Protein AF-A0A7H1Q8X9-F1 (afdb_monomer_lite)

Secondary structure (DSSP, 8-state):
--------HHHHHHHHHHHHS-PPPPPHHHHHHHHHHHHHTT-HHHHHHHHHHHHHHH---S----

Structure (mmCIF, N/CA/C/O backbone):
data_AF-A0A7H1Q8X9-F1
#
_entry.id   AF-A0A7H1Q8X9-F1
#
loop_
_atom_site.group_PDB
_atom_site.id
_atom_site.type_symbol
_atom_site.label_atom_id
_atom_site.label_alt_id
_atom_site.label_comp_id
_atom_site.label_asym_id
_atom_site.label_entity_id
_atom_site.label_seq_id
_atom_site.pdbx_PDB_ins_code
_atom_site.Cartn_x
_atom_site.Cartn_y
_atom_site.Cartn_z
_atom_site.occupancy
_atom_site.B_iso_or_equiv
_atom_site.auth_seq_id
_atom_site.auth_comp_id
_atom_site.auth_asym_id
_atom_site.auth_atom_id
_atom_site.pdbx_PDB_model_num
ATOM 1 N N . MET A 1 1 ? 21.724 36.342 1.317 1.00 47.56 1 MET A N 1
ATOM 2 C CA . MET A 1 1 ? 20.343 36.125 1.813 1.00 47.56 1 MET A CA 1
ATOM 3 C C . MET A 1 1 ? 20.044 34.635 1.757 1.00 47.56 1 MET A C 1
ATOM 5 O O . MET A 1 1 ? 20.096 34.059 0.678 1.00 47.56 1 MET A O 1
ATOM 9 N N . ASN A 1 2 ? 19.835 34.004 2.911 1.00 49.84 2 ASN A N 1
ATOM 10 C CA . ASN A 1 2 ? 19.689 32.554 3.037 1.00 49.84 2 ASN A CA 1
ATOM 11 C C . ASN A 1 2 ? 18.248 32.143 2.662 1.00 49.84 2 ASN A C 1
ATOM 13 O O . ASN A 1 2 ? 17.311 32.536 3.351 1.00 49.84 2 ASN A O 1
ATOM 17 N N . ARG A 1 3 ? 18.057 31.412 1.552 1.00 59.31 3 ARG A N 1
ATOM 18 C CA . ARG A 1 3 ? 16.742 30.999 1.002 1.00 59.31 3 ARG A CA 1
ATOM 19 C C . ARG A 1 3 ? 16.301 29.615 1.506 1.00 59.31 3 ARG A C 1
ATOM 21 O O . ARG A 1 3 ? 15.805 28.799 0.734 1.00 59.31 3 ARG A O 1
ATOM 28 N N . GLY A 1 4 ? 16.538 29.309 2.779 1.00 64.81 4 GLY A N 1
ATOM 29 C CA . GLY A 1 4 ? 16.063 28.049 3.356 1.00 64.81 4 GLY A CA 1
ATOM 30 C C . GLY A 1 4 ? 14.527 28.003 3.382 1.00 64.81 4 GLY A C 1
ATOM 31 O O . GLY A 1 4 ? 13.906 29.056 3.557 1.00 64.81 4 GLY A O 1
ATOM 32 N N . PRO A 1 5 ? 13.890 26.826 3.218 1.00 68.06 5 PRO A N 1
ATOM 33 C CA . PRO A 1 5 ? 12.443 26.712 3.352 1.00 68.06 5 PRO A CA 1
ATOM 34 C C . PRO A 1 5 ? 12.017 27.209 4.738 1.00 68.06 5 PRO A C 1
ATOM 36 O O . PRO A 1 5 ? 12.559 26.787 5.764 1.00 68.06 5 PRO A O 1
ATOM 39 N N . VAL A 1 6 ? 11.058 28.136 4.768 1.00 67.38 6 VAL A N 1
ATOM 40 C CA . VAL A 1 6 ? 10.480 28.644 6.016 1.00 67.38 6 VAL A CA 1
ATOM 41 C C . VAL A 1 6 ? 9.769 27.476 6.686 1.00 67.38 6 VAL A C 1
ATOM 43 O O . VAL A 1 6 ? 8.733 27.031 6.196 1.00 67.38 6 VAL A O 1
ATOM 46 N N . ARG A 1 7 ? 10.317 26.965 7.795 1.00 59.09 7 ARG A N 1
ATOM 47 C CA . ARG A 1 7 ? 9.665 25.911 8.581 1.00 59.09 7 ARG A CA 1
ATOM 48 C C . ARG A 1 7 ? 8.305 26.421 9.047 1.00 59.09 7 ARG A C 1
ATOM 50 O O . ARG A 1 7 ? 8.225 27.239 9.959 1.00 59.09 7 ARG A O 1
ATOM 57 N N . ARG A 1 8 ? 7.237 25.931 8.422 1.00 66.88 8 ARG A N 1
ATOM 58 C CA . ARG A 1 8 ? 5.861 26.183 8.844 1.00 66.88 8 ARG A CA 1
ATOM 59 C C . ARG A 1 8 ? 5.497 25.049 9.802 1.00 66.88 8 ARG A C 1
ATOM 61 O O . ARG A 1 8 ? 5.260 23.936 9.338 1.00 66.88 8 ARG A O 1
ATOM 68 N N . PRO A 1 9 ? 5.466 25.267 11.129 1.00 64.81 9 PRO A N 1
ATOM 69 C CA . PRO A 1 9 ? 5.116 24.208 12.084 1.00 64.81 9 PRO A CA 1
ATOM 70 C C . PRO A 1 9 ? 3.750 23.558 11.779 1.00 64.81 9 PRO A C 1
ATOM 72 O O . PRO A 1 9 ? 3.516 22.400 12.119 1.00 64.81 9 PRO A O 1
ATOM 75 N N . THR A 1 10 ? 2.878 24.269 11.062 1.00 71.62 10 THR A N 1
ATOM 76 C CA . THR A 1 10 ? 1.581 23.796 10.571 1.00 71.62 10 THR A CA 1
ATOM 77 C C . THR A 1 10 ? 1.661 22.809 9.405 1.00 71.62 10 THR A C 1
ATOM 79 O O . THR A 1 10 ? 0.736 22.025 9.234 1.00 71.62 10 THR A O 1
ATOM 82 N N . GLU A 1 11 ? 2.743 22.787 8.628 1.00 73.56 11 GLU A N 1
ATOM 83 C CA . GLU A 1 11 ? 2.887 21.902 7.466 1.00 73.56 11 GLU A CA 1
ATOM 84 C C . GLU A 1 11 ? 3.044 20.444 7.898 1.00 73.56 11 GLU A C 1
ATOM 86 O O . GLU A 1 11 ? 2.314 19.572 7.437 1.00 73.56 11 GLU A O 1
ATOM 91 N N . VAL A 1 12 ? 3.911 20.179 8.879 1.00 79.19 12 VAL A N 1
ATOM 92 C CA . VAL A 1 12 ? 4.067 18.834 9.455 1.00 79.19 12 VAL A CA 1
ATOM 93 C C . VAL A 1 12 ? 2.763 18.371 10.110 1.00 79.19 12 VAL A C 1
ATOM 95 O O . VAL A 1 12 ? 2.381 17.208 9.977 1.00 79.19 12 VAL A O 1
ATOM 98 N N . ALA A 1 13 ? 2.050 19.272 10.791 1.00 76.94 13 ALA A N 1
ATOM 99 C CA . ALA A 1 13 ? 0.755 18.966 11.393 1.00 76.94 13 ALA A CA 1
ATOM 100 C C . ALA A 1 13 ? -0.320 18.657 10.334 1.00 76.94 13 ALA A C 1
ATOM 102 O O . ALA A 1 13 ? -1.060 17.684 10.489 1.00 76.94 13 ALA A O 1
ATOM 103 N N . ALA A 1 14 ? -0.364 19.421 9.239 1.00 74.06 14 ALA A N 1
ATOM 104 C CA . ALA A 1 14 ? -1.267 19.198 8.114 1.00 74.06 14 ALA A CA 1
ATOM 105 C C . ALA A 1 14 ? -0.963 17.872 7.402 1.00 74.06 14 ALA A C 1
ATOM 107 O O . ALA A 1 14 ? -1.872 17.071 7.197 1.00 74.06 14 ALA A O 1
ATOM 108 N N . LEU A 1 15 ? 0.312 17.577 7.123 1.00 75.69 15 LEU A N 1
ATOM 109 C CA . LEU A 1 15 ? 0.742 16.299 6.548 1.00 75.69 15 LEU A CA 1
ATOM 110 C C . LEU A 1 15 ? 0.365 15.120 7.455 1.00 75.69 15 LEU A C 1
ATOM 112 O O . LEU A 1 15 ? -0.153 14.115 6.974 1.00 75.69 15 LEU A O 1
ATOM 116 N N . ARG A 1 16 ? 0.537 15.253 8.777 1.00 76.25 16 ARG A N 1
ATOM 117 C CA . ARG A 1 16 ? 0.107 14.237 9.755 1.00 76.25 16 ARG A CA 1
ATOM 118 C C . ARG A 1 16 ? -1.411 14.079 9.817 1.00 76.25 16 ARG A C 1
ATOM 120 O O . ARG A 1 16 ? -1.890 12.968 10.021 1.00 76.25 16 ARG A O 1
ATOM 127 N N . ALA A 1 17 ? -2.179 15.159 9.702 1.00 73.06 17 ALA A N 1
ATOM 128 C CA . ALA A 1 17 ? -3.640 15.097 9.672 1.00 73.06 17 ALA A CA 1
ATOM 129 C C . ALA A 1 17 ? -4.144 14.415 8.390 1.00 73.06 17 ALA A C 1
ATOM 131 O O . ALA A 1 17 ? -4.980 13.518 8.461 1.00 73.06 17 ALA A O 1
ATOM 132 N N . VAL A 1 18 ? -3.567 14.766 7.238 1.00 68.88 18 VAL A N 1
ATOM 133 C CA . VAL A 1 18 ? -3.865 14.140 5.942 1.00 68.88 18 VAL A CA 1
ATOM 134 C C . VAL A 1 18 ? -3.474 12.662 5.938 1.00 68.88 18 VAL A C 1
ATOM 136 O O . VAL A 1 18 ? -4.268 11.832 5.508 1.00 68.88 18 VAL A O 1
ATOM 139 N N . ALA A 1 19 ? -2.307 12.302 6.480 1.00 68.94 19 ALA A N 1
ATOM 140 C CA . ALA A 1 19 ? -1.877 10.907 6.594 1.00 68.94 19 ALA A CA 1
ATOM 141 C C . ALA A 1 19 ? -2.814 10.061 7.480 1.00 68.94 19 ALA A C 1
ATOM 143 O O . ALA A 1 19 ? -3.019 8.875 7.214 1.00 68.94 19 ALA A O 1
ATOM 144 N N . ARG A 1 20 ? -3.415 10.673 8.511 1.00 66.69 20 ARG A N 1
ATOM 145 C CA . ARG A 1 20 ? -4.407 10.034 9.392 1.00 66.69 20 ARG A CA 1
ATOM 146 C C . ARG A 1 20 ? -5.821 9.999 8.813 1.00 66.69 20 ARG A C 1
ATOM 148 O O . ARG A 1 20 ? -6.649 9.264 9.341 1.00 66.69 20 ARG A O 1
ATOM 155 N N . SER A 1 21 ? -6.104 10.752 7.750 1.00 65.88 21 SER A N 1
ATOM 156 C CA . SER A 1 21 ? -7.411 10.747 7.091 1.00 65.88 21 SER A CA 1
ATOM 157 C C . SER A 1 21 ? -7.807 9.317 6.706 1.00 65.88 21 SER A C 1
ATOM 159 O O . SER A 1 21 ? -6.996 8.558 6.167 1.00 65.88 21 SER A O 1
ATOM 161 N N . ALA A 1 22 ? -9.054 8.938 6.997 1.00 63.19 22 ALA A N 1
ATOM 162 C CA . ALA A 1 22 ? -9.629 7.619 6.720 1.00 63.19 22 ALA A CA 1
ATOM 163 C C . ALA A 1 22 ? -9.971 7.436 5.230 1.00 63.19 22 ALA A C 1
ATOM 165 O O . ALA A 1 22 ? -11.010 6.884 4.878 1.00 63.19 22 ALA A O 1
ATOM 166 N N . ARG A 1 23 ? -9.121 7.954 4.336 1.00 68.81 23 ARG A N 1
ATOM 167 C CA . ARG A 1 23 ? -9.328 7.803 2.901 1.00 68.81 23 ARG A CA 1
ATOM 168 C C . ARG A 1 23 ? -9.263 6.303 2.575 1.00 68.81 23 ARG A C 1
ATOM 170 O O . ARG A 1 23 ? -8.310 5.656 3.021 1.00 68.81 23 ARG A O 1
ATOM 177 N N . PRO A 1 24 ? -10.249 5.753 1.845 1.00 75.19 24 PRO A N 1
ATOM 178 C CA . PRO A 1 24 ? -10.263 4.336 1.518 1.00 75.19 24 PRO A CA 1
ATOM 179 C C . PRO A 1 24 ? -8.962 3.970 0.807 1.00 75.19 24 PRO A C 1
ATOM 181 O O . PRO A 1 24 ? -8.516 4.663 -0.113 1.00 75.19 24 PRO A O 1
ATOM 184 N N . LEU A 1 25 ? -8.318 2.913 1.295 1.00 80.25 25 LEU A N 1
ATOM 185 C CA . LEU A 1 25 ? -7.144 2.357 0.643 1.00 80.25 25 LEU A CA 1
ATOM 186 C C . LEU A 1 25 ? -7.582 1.666 -0.656 1.00 80.25 25 LEU A C 1
ATOM 188 O O . LEU A 1 25 ? -8.679 1.104 -0.703 1.00 80.25 25 LEU A O 1
ATOM 192 N N . PRO A 1 26 ? -6.740 1.679 -1.705 1.00 84.81 26 PRO A N 1
ATOM 193 C CA . PRO A 1 26 ? -6.934 0.795 -2.845 1.00 84.81 26 PRO A CA 1
ATOM 194 C C . PRO A 1 26 ? -7.040 -0.670 -2.383 1.00 84.81 26 PRO A C 1
ATOM 196 O O . PRO A 1 26 ? -6.434 -1.022 -1.365 1.00 84.81 26 PRO A O 1
ATOM 199 N N . PRO A 1 27 ? -7.751 -1.536 -3.128 1.00 86.38 27 PRO A N 1
ATOM 200 C CA . PRO A 1 27 ? -7.822 -2.960 -2.814 1.00 86.38 27 PRO A CA 1
ATOM 201 C C . PRO A 1 27 ? -6.424 -3.593 -2.679 1.00 86.38 27 PRO A C 1
ATOM 203 O O . PRO A 1 27 ? -5.514 -3.192 -3.413 1.00 86.38 27 PRO A O 1
ATOM 206 N N . PRO A 1 28 ? -6.232 -4.619 -1.825 1.00 86.19 28 PRO A N 1
ATOM 207 C CA . PRO A 1 28 ? -4.926 -5.252 -1.622 1.00 86.19 28 PRO A CA 1
ATOM 208 C C . PRO A 1 28 ? -4.246 -5.706 -2.920 1.00 86.19 28 PRO A C 1
ATOM 210 O O . PRO A 1 28 ? -3.062 -5.447 -3.110 1.00 86.19 28 PRO A O 1
ATOM 213 N N . ALA A 1 29 ? -5.000 -6.292 -3.859 1.00 89.62 29 ALA A N 1
ATOM 214 C CA . ALA A 1 29 ? -4.474 -6.723 -5.158 1.00 89.62 29 ALA A CA 1
ATOM 215 C C . ALA A 1 29 ? -3.840 -5.569 -5.957 1.00 89.62 29 ALA A C 1
ATOM 217 O O . ALA A 1 29 ? -2.790 -5.735 -6.573 1.00 89.62 29 ALA A O 1
ATOM 218 N N . VAL A 1 30 ? -4.439 -4.377 -5.893 1.00 92.69 30 VAL A N 1
ATOM 219 C CA . VAL A 1 30 ? -3.915 -3.175 -6.553 1.00 92.69 30 VAL A CA 1
ATOM 220 C C . VAL A 1 30 ? -2.626 -2.712 -5.872 1.00 92.69 30 VAL A C 1
ATOM 222 O O . VAL A 1 30 ? -1.664 -2.356 -6.547 1.00 92.69 30 VAL A O 1
ATOM 225 N N . LEU A 1 31 ? -2.564 -2.766 -4.538 1.00 91.69 31 LEU A N 1
ATOM 226 C CA . LEU A 1 31 ? -1.355 -2.412 -3.788 1.00 91.69 31 LEU A CA 1
ATOM 227 C C . LEU A 1 31 ? -0.184 -3.357 -4.096 1.00 91.69 31 LEU A C 1
ATOM 229 O O . LEU A 1 31 ? 0.934 -2.884 -4.296 1.00 91.69 31 LEU A O 1
ATOM 233 N N . PHE A 1 32 ? -0.436 -4.666 -4.187 1.00 94.19 32 PHE A N 1
ATOM 234 C CA . PHE A 1 32 ? 0.584 -5.649 -4.564 1.00 94.19 32 PHE A CA 1
ATOM 235 C C . PHE A 1 32 ? 1.043 -5.489 -6.015 1.00 94.19 32 PHE A C 1
ATOM 237 O O . PHE A 1 32 ? 2.242 -5.553 -6.276 1.00 94.19 32 PHE A O 1
ATOM 244 N N . ALA A 1 33 ? 0.130 -5.207 -6.951 1.00 96.31 33 ALA A N 1
ATOM 245 C CA . ALA A 1 33 ? 0.504 -4.915 -8.334 1.00 96.31 33 ALA A CA 1
ATOM 246 C C . ALA A 1 33 ? 1.446 -3.701 -8.416 1.00 96.31 33 ALA A C 1
ATOM 248 O O . ALA A 1 33 ? 2.469 -3.749 -9.098 1.00 96.31 33 ALA A O 1
ATOM 249 N N . HIS A 1 34 ? 1.156 -2.634 -7.664 1.00 95.56 34 HIS A N 1
ATOM 250 C CA . HIS A 1 34 ? 2.051 -1.481 -7.584 1.00 95.56 34 HIS A CA 1
ATOM 251 C C . HIS A 1 34 ? 3.396 -1.812 -6.932 1.00 95.56 34 HIS A C 1
ATOM 253 O O . HIS A 1 34 ? 4.405 -1.259 -7.360 1.00 95.56 34 HIS A O 1
ATOM 259 N N . LEU A 1 35 ? 3.434 -2.718 -5.949 1.00 95.31 35 LEU A N 1
ATOM 260 C CA . LEU A 1 35 ? 4.678 -3.124 -5.293 1.00 95.31 35 LEU A CA 1
ATOM 261 C C . LEU A 1 35 ? 5.631 -3.820 -6.273 1.00 95.31 35 LEU A C 1
ATOM 263 O O . LEU A 1 35 ? 6.827 -3.546 -6.258 1.00 95.31 35 LEU A O 1
ATOM 267 N N . VAL A 1 36 ? 5.100 -4.662 -7.166 1.00 96.88 36 VAL A N 1
ATOM 268 C CA . VAL A 1 36 ? 5.886 -5.295 -8.240 1.00 96.88 36 VAL A CA 1
ATOM 269 C C . VAL A 1 36 ? 6.486 -4.240 -9.170 1.00 96.88 36 VAL A C 1
ATOM 271 O O . VAL A 1 36 ? 7.656 -4.323 -9.535 1.00 96.88 36 VAL A O 1
ATOM 274 N N . VAL A 1 37 ? 5.707 -3.214 -9.525 1.00 97.38 37 VAL A N 1
ATOM 275 C CA . VAL A 1 37 ? 6.185 -2.121 -10.386 1.00 97.38 37 VAL A CA 1
ATOM 276 C C . VAL A 1 37 ? 7.277 -1.300 -9.693 1.00 97.38 37 VAL A C 1
ATOM 278 O O . VAL A 1 37 ? 8.285 -0.981 -10.323 1.00 97.38 37 VAL A O 1
ATOM 281 N N . THR A 1 38 ? 7.120 -0.965 -8.407 1.00 96.44 38 THR A N 1
ATOM 282 C CA . THR A 1 38 ? 8.134 -0.190 -7.671 1.00 96.44 38 THR A CA 1
ATOM 283 C C . THR A 1 38 ? 9.408 -0.989 -7.428 1.00 96.44 38 THR A C 1
ATOM 285 O O . THR A 1 38 ? 10.496 -0.419 -7.498 1.00 96.44 38 THR A O 1
A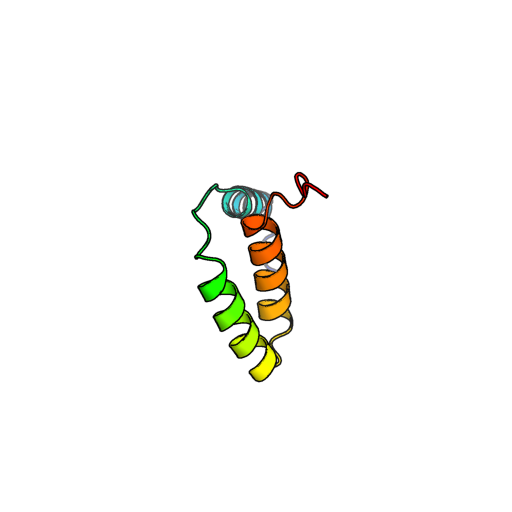TOM 288 N N . ASP A 1 39 ? 9.296 -2.299 -7.201 1.00 96.12 39 ASP A N 1
ATOM 289 C CA . ASP A 1 39 ? 10.448 -3.195 -7.084 1.00 96.12 39 ASP A CA 1
ATOM 290 C C . ASP A 1 39 ? 11.227 -3.291 -8.405 1.00 96.12 39 ASP A C 1
ATOM 292 O O . ASP A 1 39 ? 12.436 -3.050 -8.430 1.00 96.12 39 ASP A O 1
ATOM 296 N N . ALA A 1 40 ? 10.524 -3.492 -9.527 1.00 97.50 40 ALA A N 1
ATOM 297 C CA . ALA A 1 40 ? 11.129 -3.495 -10.860 1.00 97.50 40 ALA A CA 1
ATOM 298 C C . ALA A 1 40 ? 11.838 -2.166 -11.187 1.00 97.50 40 ALA A C 1
ATOM 300 O O . ALA A 1 40 ? 12.904 -2.158 -11.805 1.00 97.50 40 ALA A O 1
ATOM 301 N N . ALA A 1 41 ? 11.283 -1.040 -10.728 1.00 96.88 41 ALA A N 1
ATOM 302 C CA . ALA A 1 41 ? 11.879 0.288 -10.867 1.00 96.88 41 ALA A CA 1
ATOM 303 C C . ALA A 1 41 ? 12.991 0.590 -9.840 1.00 96.88 41 ALA A C 1
ATOM 305 O O . ALA A 1 41 ? 13.610 1.653 -9.905 1.00 96.88 41 ALA A O 1
ATOM 306 N N . ARG A 1 42 ? 13.249 -0.315 -8.883 1.00 96.19 42 ARG A N 1
ATOM 307 C CA . ARG A 1 42 ? 14.136 -0.117 -7.721 1.00 96.19 42 ARG A CA 1
ATOM 308 C C . ARG A 1 42 ? 13.801 1.138 -6.897 1.00 96.19 42 ARG A C 1
ATOM 310 O O . ARG A 1 42 ? 14.681 1.731 -6.264 1.00 96.19 42 ARG A O 1
ATOM 317 N N . ASP A 1 43 ? 12.529 1.531 -6.862 1.00 96.06 43 ASP A N 1
ATOM 318 C CA . ASP A 1 43 ? 12.045 2.652 -6.057 1.00 96.06 43 ASP A CA 1
ATOM 319 C C . ASP A 1 43 ? 11.832 2.222 -4.600 1.00 96.06 43 ASP A C 1
ATOM 321 O O . ASP A 1 43 ? 10.763 1.770 -4.184 1.00 96.06 43 ASP A O 1
ATOM 325 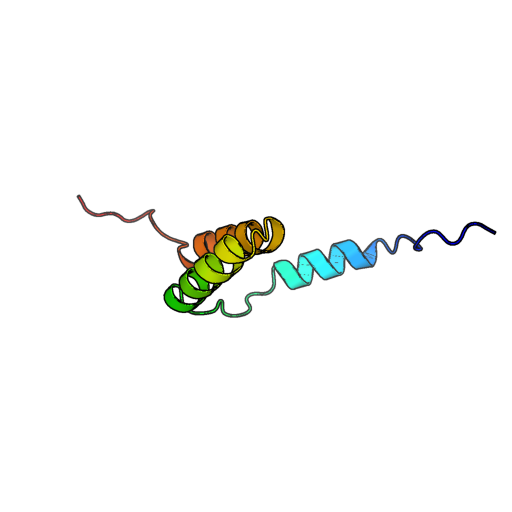N N . ARG A 1 44 ? 12.875 2.416 -3.789 1.00 94.31 44 ARG A N 1
ATOM 326 C CA . ARG A 1 44 ? 12.840 2.101 -2.353 1.00 94.31 44 ARG A CA 1
ATOM 327 C C . ARG A 1 44 ? 11.7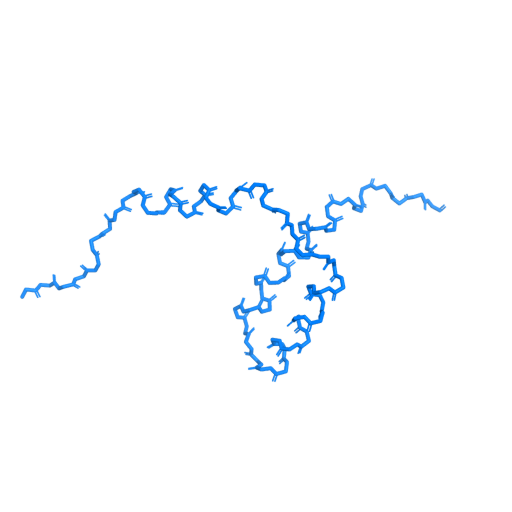86 2.899 -1.589 1.00 94.31 44 ARG A C 1
ATOM 329 O O . ARG A 1 44 ? 11.261 2.403 -0.594 1.00 94.31 44 ARG A O 1
ATOM 336 N N . HIS A 1 45 ? 11.503 4.134 -2.005 1.00 93.06 45 HIS A N 1
ATOM 337 C CA . HIS A 1 45 ? 10.529 4.964 -1.304 1.00 93.06 45 HIS A CA 1
ATOM 338 C C . HIS A 1 45 ? 9.106 4.478 -1.590 1.00 93.06 45 HIS A C 1
ATOM 340 O O . HIS A 1 45 ? 8.325 4.291 -0.653 1.00 93.06 45 HIS A O 1
ATOM 346 N N . GLY A 1 46 ? 8.806 4.201 -2.862 1.00 92.56 46 GLY A N 1
ATOM 347 C CA . GLY A 1 46 ? 7.547 3.607 -3.298 1.00 92.56 46 GLY A CA 1
ATOM 348 C C . GLY A 1 46 ? 7.264 2.273 -2.610 1.00 92.56 46 GLY A C 1
ATOM 349 O O . GLY A 1 46 ? 6.195 2.112 -2.016 1.00 92.56 46 GLY A O 1
ATOM 350 N N . SER A 1 47 ? 8.242 1.363 -2.585 1.00 94.62 47 SER A N 1
ATOM 351 C CA . SER A 1 47 ? 8.089 0.058 -1.928 1.00 94.62 47 SER A CA 1
ATO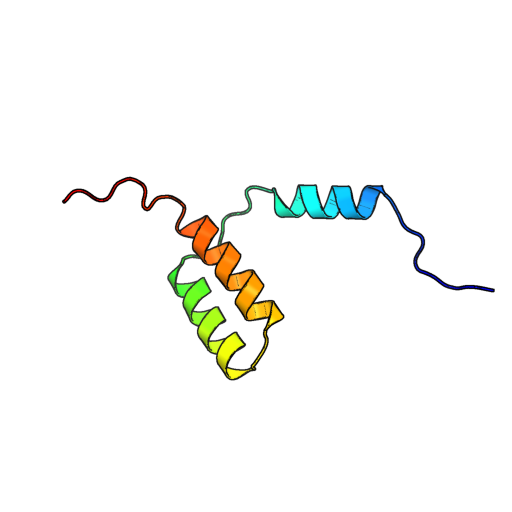M 352 C C . SER A 1 47 ? 7.805 0.182 -0.426 1.00 94.62 47 SER A C 1
ATOM 354 O O . SER A 1 47 ? 6.929 -0.511 0.092 1.00 94.62 47 SER A O 1
ATOM 356 N N . ASN A 1 48 ? 8.467 1.107 0.281 1.00 94.25 48 ASN A N 1
ATOM 357 C CA . ASN A 1 48 ? 8.219 1.322 1.711 1.00 94.25 48 ASN A CA 1
ATOM 358 C C . ASN A 1 48 ? 6.816 1.905 1.978 1.00 94.25 48 ASN A C 1
ATOM 360 O O . ASN A 1 48 ? 6.083 1.439 2.853 1.00 94.25 48 ASN A O 1
ATOM 364 N N . LEU A 1 49 ? 6.400 2.899 1.185 1.00 91.25 49 LEU A N 1
ATOM 365 C CA . LEU A 1 49 ? 5.058 3.478 1.280 1.00 91.25 49 LEU A CA 1
ATOM 366 C C . LEU A 1 49 ? 3.968 2.425 1.029 1.00 91.25 49 LEU A C 1
ATOM 368 O O . LEU A 1 49 ? 2.969 2.382 1.754 1.00 91.25 49 LEU A O 1
ATOM 372 N N . LEU A 1 50 ? 4.149 1.586 0.007 1.00 92.69 50 LEU A N 1
ATOM 373 C CA . LEU A 1 50 ? 3.214 0.515 -0.327 1.00 92.69 50 LEU A CA 1
ATOM 374 C C . LEU A 1 50 ? 3.168 -0.552 0.766 1.00 92.69 50 LEU A C 1
ATOM 376 O O . LEU A 1 50 ? 2.069 -0.937 1.155 1.00 92.69 50 LEU A 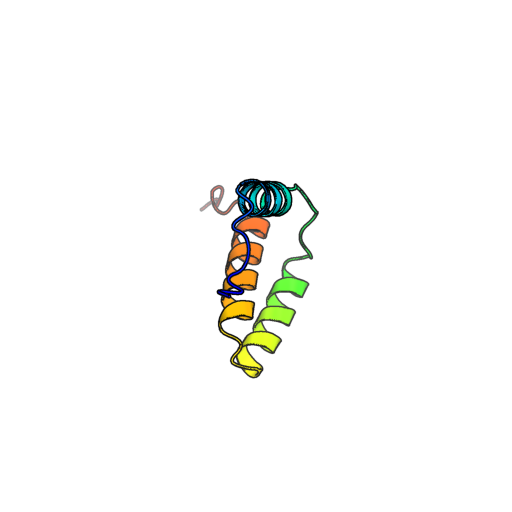O 1
ATOM 380 N N . GLY A 1 51 ? 4.310 -0.945 1.339 1.00 90.44 51 GLY A N 1
ATOM 381 C CA . GLY A 1 51 ? 4.363 -1.868 2.477 1.00 90.44 51 GLY A CA 1
ATOM 382 C C . GLY A 1 51 ? 3.521 -1.389 3.663 1.00 90.44 51 GLY A C 1
ATOM 383 O O . GLY A 1 51 ? 2.680 -2.129 4.173 1.00 90.44 51 GLY A O 1
ATOM 384 N N . HIS A 1 52 ? 3.644 -0.115 4.044 1.00 88.62 52 HIS A N 1
ATOM 385 C CA . HIS A 1 52 ? 2.810 0.463 5.103 1.00 88.62 52 HIS A CA 1
ATOM 386 C C . HIS A 1 52 ? 1.316 0.498 4.751 1.00 88.62 52 HIS A C 1
ATOM 388 O O . HIS A 1 52 ? 0.468 0.275 5.617 1.00 88.62 52 HIS A O 1
ATOM 394 N N . ARG A 1 53 ? 0.968 0.774 3.489 1.00 87.94 53 ARG A N 1
ATOM 395 C CA . ARG A 1 53 ? -0.431 0.769 3.031 1.00 87.94 53 ARG A CA 1
ATOM 396 C C . ARG A 1 53 ? -1.030 -0.632 3.015 1.00 87.94 53 ARG A C 1
ATOM 398 O O . ARG A 1 53 ? -2.175 -0.777 3.429 1.00 87.94 53 ARG A O 1
ATOM 405 N N . ILE A 1 54 ? -0.263 -1.634 2.590 1.00 89.19 54 ILE A N 1
ATOM 406 C CA . ILE A 1 54 ? -0.654 -3.047 2.622 1.00 89.19 54 ILE A CA 1
ATOM 407 C C . ILE A 1 54 ? -0.879 -3.479 4.068 1.00 89.19 54 ILE A C 1
ATOM 409 O O . ILE A 1 54 ? -1.944 -4.000 4.367 1.00 89.19 54 ILE A O 1
ATOM 413 N N . ALA A 1 55 ? 0.049 -3.183 4.983 1.00 86.00 55 ALA A N 1
ATOM 414 C CA . ALA A 1 55 ? -0.107 -3.508 6.402 1.00 86.00 55 ALA A CA 1
ATOM 415 C C . ALA A 1 55 ? -1.366 -2.865 7.017 1.00 86.00 55 ALA A C 1
ATOM 417 O O . ALA A 1 55 ? -2.106 -3.513 7.753 1.00 86.00 55 ALA A O 1
ATOM 418 N N . ARG A 1 56 ? -1.657 -1.604 6.669 1.00 81.88 56 ARG A N 1
ATOM 419 C CA . ARG A 1 56 ? -2.872 -0.906 7.120 1.00 81.88 56 ARG A CA 1
ATOM 420 C C . ARG A 1 56 ? -4.154 -1.491 6.520 1.00 81.88 56 ARG A C 1
ATOM 422 O O . ARG A 1 56 ? -5.153 -1.561 7.224 1.00 81.88 56 ARG A O 1
ATOM 429 N N . ALA A 1 57 ? -4.137 -1.867 5.240 1.00 80.69 57 ALA A N 1
ATOM 430 C CA . ALA A 1 57 ? -5.271 -2.513 4.577 1.00 80.69 57 ALA A CA 1
ATOM 431 C C . ALA A 1 57 ? -5.498 -3.937 5.105 1.00 80.69 57 ALA A C 1
ATOM 433 O O . ALA A 1 57 ? -6.639 -4.377 5.182 1.00 80.69 57 ALA A O 1
ATOM 434 N N . ALA A 1 58 ? -4.419 -4.631 5.477 1.00 76.12 58 ALA A N 1
ATOM 435 C CA . ALA A 1 58 ? -4.464 -5.971 6.037 1.00 76.12 58 ALA A CA 1
ATOM 436 C C . ALA A 1 58 ? -5.015 -5.978 7.466 1.00 76.12 58 ALA A C 1
ATOM 438 O O . ALA A 1 58 ? -5.746 -6.904 7.769 1.00 76.12 58 ALA A O 1
ATOM 439 N N . GLY A 1 59 ? -4.712 -4.965 8.297 1.00 64.19 59 GLY A N 1
ATOM 440 C CA . GLY A 1 59 ? -5.438 -4.519 9.505 1.00 64.19 59 GLY A CA 1
ATOM 441 C C . GLY A 1 59 ? -5.766 -5.503 10.651 1.00 64.19 59 GLY A C 1
ATO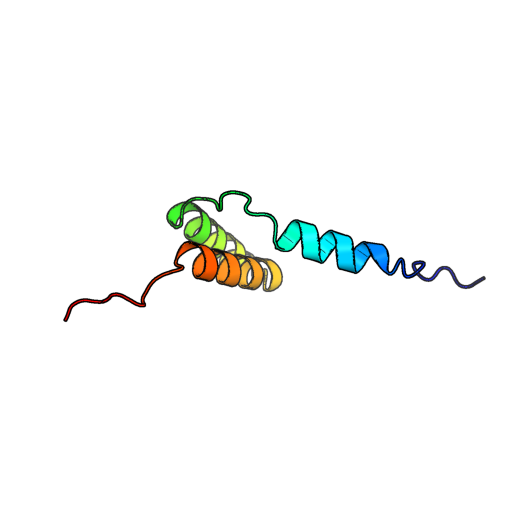M 442 O O . GLY A 1 59 ? -5.932 -5.048 11.776 1.00 64.19 59 GLY A O 1
ATOM 443 N N . VAL A 1 60 ? -5.886 -6.807 10.407 1.00 50.72 60 VAL A N 1
ATOM 444 C CA . VAL A 1 60 ? -6.527 -7.824 11.249 1.00 50.72 60 VAL A CA 1
ATOM 445 C C . VAL A 1 60 ? -5.982 -9.205 10.832 1.00 50.72 60 VAL A C 1
ATOM 447 O O . VAL A 1 60 ? -6.631 -9.955 10.115 1.00 50.72 60 VAL A O 1
ATOM 450 N N . LEU A 1 61 ? -4.766 -9.561 11.257 1.00 48.91 61 LEU A N 1
ATOM 451 C CA . LEU A 1 61 ? -4.385 -10.981 11.423 1.00 48.91 61 LEU A CA 1
ATOM 452 C C . LEU A 1 61 ? -4.458 -11.381 12.906 1.00 48.91 61 LEU A C 1
ATOM 454 O O . LEU A 1 61 ? -3.752 -12.272 13.359 1.00 48.91 61 LEU A O 1
ATOM 458 N N . THR A 1 62 ? -5.287 -10.686 13.686 1.00 47.44 62 THR A N 1
ATOM 459 C CA . THR A 1 62 ? -5.537 -10.974 15.105 1.00 47.44 62 THR A CA 1
ATOM 460 C C . THR A 1 62 ? -6.631 -12.023 15.328 1.00 47.44 62 THR A C 1
ATOM 462 O O . THR A 1 62 ? -6.936 -12.330 16.470 1.00 47.44 62 THR A O 1
ATOM 465 N N . GLU A 1 63 ? -7.195 -12.597 14.264 1.00 53.41 63 GLU A N 1
ATOM 466 C CA . GLU A 1 63 ? -8.215 -13.652 14.324 1.00 53.41 63 GLU A CA 1
ATOM 467 C C . GLU A 1 63 ? -7.849 -14.737 13.291 1.00 53.41 63 GLU A C 1
ATOM 469 O O . GLU A 1 63 ? -8.460 -14.844 12.230 1.00 53.41 63 GLU A O 1
ATOM 474 N N . LEU A 1 64 ? -6.779 -15.494 13.543 1.00 50.16 64 LEU A N 1
ATOM 475 C CA . LEU A 1 64 ? -6.574 -16.782 12.874 1.00 50.16 64 LEU A CA 1
ATOM 476 C C . LEU A 1 64 ? -7.263 -17.846 13.744 1.00 50.16 64 LEU A C 1
ATOM 478 O O . LEU A 1 64 ? -6.814 -18.036 14.875 1.00 50.16 64 LEU A O 1
ATOM 482 N N . PRO A 1 65 ? -8.340 -18.518 13.294 1.00 51.41 65 PRO A N 1
ATOM 483 C CA . PRO A 1 65 ? -8.711 -19.790 13.888 1.00 51.41 65 PRO A CA 1
ATOM 484 C C . PRO A 1 65 ? -7.697 -20.849 13.428 1.00 51.41 65 PRO A C 1
ATOM 486 O O . PRO A 1 65 ? -7.334 -20.879 12.250 1.00 51.41 65 PRO A O 1
ATOM 489 N N . GLU A 1 66 ? -7.231 -21.645 14.393 1.00 52.84 66 GLU A N 1
ATOM 490 C CA . GLU A 1 66 ? -6.395 -22.847 14.219 1.00 52.84 66 GLU A CA 1
ATOM 491 C C . GLU A 1 66 ? -6.947 -23.809 13.152 1.00 52.84 66 GLU A C 1
ATOM 493 O O . GLU A 1 66 ? -8.179 -24.053 13.148 1.00 52.84 66 GLU A O 1
#

Sequence (66 aa):
MNRGPVRRPTEVAALRAVARSARPLPPPAVLFAHLVVTDAARDRHGSNLLGHRIARAAGVLTELPE

Foldseek 3Di:
DDPPPDPDVVVVVVVVVVVPPPDDQDPLVVLVVQLVVCVVVVPPVSNVVSVVSNCVNVVDPVDDDD

pLDDT: mean 77.95, std 15.74, range [47.44, 97.5]

Radius of gyration: 16.92 Å; chains: 1; bounding box: 31×59×26 Å

Organism: NCBI:txid146922